Protein AF-A0A7J8EY02-F1 (afdb_monomer)

InterPro domains:
  IPR005135 Endonuclease/exonuclease/phosphatase [PF03372] (4-161)
  IPR016202 Deoxyribonuclease I [PR00130] (34-63)
  IPR016202 Deoxyribonuclease I [PR00130] (64-93)
  IPR016202 Deoxyribonuclease I [PR00130] (94-123)
  IPR016202 Deoxyribonuclease I [PR00130] (123-145)
  IPR016202 Deoxyribonuclease I [PR00130] (146-166)
  IPR016202 Deoxyribonuclease I [SM00476] (1-169)
  IPR018057 Deoxyribonuclease I, active site [PS00919] (39-59)
  IPR033125 Deoxyribonuclease I, conservied site [PS00918] (76-83)
  IPR036691 Endonuclease/exonuclease/phosphatase superfamily [G3DSA:3.60.10.10] (1-169)
  IPR036691 Endonuclease/exonuclease/phosphatase superfamily [SSF56219] (4-169)

Structure (mmCIF, N/CA/C/O backbone):
data_AF-A0A7J8EY02-F1
#
_entry.id   AF-A0A7J8EY02-F1
#
loop_
_atom_site.group_PDB
_atom_site.id
_atom_site.type_symbol
_atom_site.label_atom_id
_atom_site.label_alt_id
_atom_site.label_comp_id
_atom_site.label_asym_id
_atom_site.label_entity_id
_atom_site.label_seq_id
_atom_site.pdbx_PDB_ins_code
_atom_site.Cartn_x
_atom_site.Cartn_y
_atom_site.Cartn_z
_atom_site.occupancy
_atom_site.B_iso_or_equiv
_atom_site.auth_seq_id
_atom_site.auth_comp_id
_atom_site.auth_asym_id
_atom_site.auth_atom_id
_atom_site.pdbx_PDB_model_num
ATOM 1 N N . MET A 1 1 ? -2.790 -16.322 -15.661 1.00 75.75 1 MET A N 1
ATOM 2 C CA . MET A 1 1 ? -2.441 -15.874 -14.302 1.00 75.75 1 MET A CA 1
ATOM 3 C C . MET A 1 1 ? -1.085 -16.470 -14.006 1.00 75.75 1 MET A C 1
ATOM 5 O O . MET A 1 1 ? -0.927 -17.666 -14.221 1.00 75.75 1 MET A O 1
ATOM 9 N N . ASP A 1 2 ? -0.125 -15.627 -13.655 1.00 94.38 2 ASP A N 1
ATOM 10 C CA . ASP A 1 2 ? 1.231 -16.021 -13.258 1.00 94.38 2 ASP A CA 1
ATOM 11 C C . ASP A 1 2 ? 1.478 -15.460 -11.853 1.00 94.38 2 ASP A C 1
ATOM 13 O O . ASP A 1 2 ? 0.875 -14.446 -11.492 1.00 94.38 2 ASP A O 1
ATOM 17 N N . SER A 1 3 ? 2.289 -16.125 -11.040 1.00 97.12 3 SER A N 1
ATOM 18 C CA . SER A 1 3 ? 2.518 -15.733 -9.646 1.00 97.12 3 SER A CA 1
ATOM 19 C C . SER A 1 3 ? 3.836 -16.271 -9.116 1.00 97.12 3 SER A C 1
ATOM 21 O O . SER A 1 3 ? 4.275 -17.346 -9.527 1.00 97.12 3 SER A O 1
ATOM 23 N N . TYR A 1 4 ? 4.433 -15.567 -8.159 1.00 97.44 4 TYR A N 1
ATOM 24 C CA . TYR A 1 4 ? 5.617 -16.033 -7.444 1.00 97.44 4 TYR A CA 1
ATOM 25 C C . TYR A 1 4 ? 5.681 -15.438 -6.039 1.00 97.44 4 TYR A C 1
ATOM 27 O O . TYR A 1 4 ? 5.112 -14.383 -5.772 1.00 97.44 4 TYR A O 1
ATOM 35 N N . GLN A 1 5 ? 6.379 -16.141 -5.155 1.00 96.38 5 GLN A N 1
ATOM 36 C CA . GLN A 1 5 ? 6.733 -15.645 -3.834 1.00 96.38 5 GLN A CA 1
ATOM 37 C C . GLN A 1 5 ? 8.031 -14.845 -3.963 1.00 96.38 5 GLN A C 1
ATOM 39 O O . GLN A 1 5 ? 8.983 -15.338 -4.577 1.00 96.38 5 GLN A O 1
ATOM 44 N N . TYR A 1 6 ? 8.043 -13.615 -3.456 1.00 95.12 6 TYR A N 1
ATOM 45 C CA . TYR A 1 6 ? 9.274 -12.842 -3.331 1.00 95.12 6 TYR A CA 1
ATOM 46 C C . TYR A 1 6 ? 10.162 -13.444 -2.234 1.00 95.12 6 TYR A C 1
ATOM 48 O O . TYR A 1 6 ? 9.647 -14.028 -1.288 1.00 95.12 6 TYR A O 1
ATOM 56 N N . ASP A 1 7 ? 11.475 -13.331 -2.396 1.00 90.75 7 ASP A N 1
ATOM 57 C CA . ASP A 1 7 ? 12.488 -13.851 -1.476 1.00 90.75 7 ASP A CA 1
ATOM 58 C C . ASP A 1 7 ? 13.659 -12.853 -1.484 1.00 90.75 7 ASP A C 1
ATOM 60 O O . ASP A 1 7 ? 14.369 -12.728 -2.490 1.00 90.75 7 ASP A O 1
ATOM 64 N N . ASP A 1 8 ? 13.807 -12.074 -0.408 1.00 86.75 8 ASP A N 1
ATOM 65 C CA . ASP A 1 8 ? 14.920 -11.141 -0.178 1.00 86.75 8 ASP A CA 1
ATOM 66 C C . ASP A 1 8 ? 16.123 -11.771 0.528 1.00 86.75 8 ASP A C 1
ATOM 68 O O . ASP A 1 8 ? 17.138 -11.098 0.749 1.00 86.75 8 ASP A O 1
ATOM 72 N N . GLY A 1 9 ? 16.086 -13.079 0.772 1.00 84.12 9 GLY A N 1
ATOM 73 C CA . GLY A 1 9 ? 17.251 -13.865 1.123 1.00 84.12 9 GLY A CA 1
ATOM 74 C C . GLY A 1 9 ? 17.071 -14.717 2.370 1.00 84.12 9 GLY A C 1
ATOM 75 O O . GLY A 1 9 ? 16.000 -15.163 2.736 1.00 84.12 9 GLY A O 1
ATOM 76 N N . CYS A 1 10 ? 18.202 -15.014 3.004 1.00 76.31 10 CYS A N 1
ATOM 77 C CA . CYS A 1 10 ? 18.287 -16.003 4.073 1.00 76.31 10 CYS A CA 1
ATOM 78 C C . CYS A 1 10 ? 17.802 -15.443 5.422 1.00 76.31 10 CYS A C 1
ATOM 80 O O . CYS A 1 10 ? 18.489 -14.619 6.041 1.00 76.31 10 CYS A O 1
ATOM 82 N N . GLU A 1 11 ? 16.712 -16.003 5.938 1.00 75.00 11 GLU A N 1
ATOM 83 C CA . GLU A 1 11 ? 16.106 -15.681 7.234 1.00 75.00 11 GLU A CA 1
ATOM 84 C C . GLU A 1 11 ? 17.051 -16.029 8.407 1.00 75.00 11 GLU A C 1
ATOM 86 O O . GLU A 1 11 ? 17.302 -15.174 9.262 1.00 75.00 11 GLU A O 1
ATOM 91 N N . PRO A 1 12 ? 17.712 -17.214 8.445 1.00 71.50 12 PRO A N 1
ATOM 92 C CA . PRO A 1 12 ? 18.696 -17.538 9.489 1.00 71.50 12 PRO A CA 1
ATOM 93 C C . PRO A 1 12 ? 19.933 -16.631 9.504 1.00 71.50 12 PRO A C 1
ATOM 95 O O . PRO A 1 12 ? 20.666 -16.599 10.494 1.00 71.50 12 PRO A O 1
ATOM 98 N N . CYS A 1 13 ? 20.204 -15.941 8.395 1.00 77.19 13 CYS A N 1
ATOM 99 C CA . CYS A 1 13 ? 21.370 -15.084 8.227 1.00 77.19 13 CYS A CA 1
ATOM 100 C C . CYS A 1 13 ? 21.111 -13.643 8.704 1.00 77.19 13 CYS A C 1
ATOM 102 O O . CYS A 1 13 ? 22.063 -12.868 8.796 1.00 77.19 13 CYS A O 1
ATOM 104 N N . GLY A 1 14 ? 19.853 -13.290 9.008 1.00 69.19 14 GLY A N 1
ATOM 105 C CA . GLY A 1 14 ? 19.453 -11.949 9.450 1.00 69.19 14 GLY A CA 1
ATOM 106 C C . GLY A 1 14 ? 19.553 -10.880 8.362 1.00 69.19 14 GLY A C 1
ATOM 107 O O . GLY A 1 14 ? 19.744 -9.710 8.678 1.00 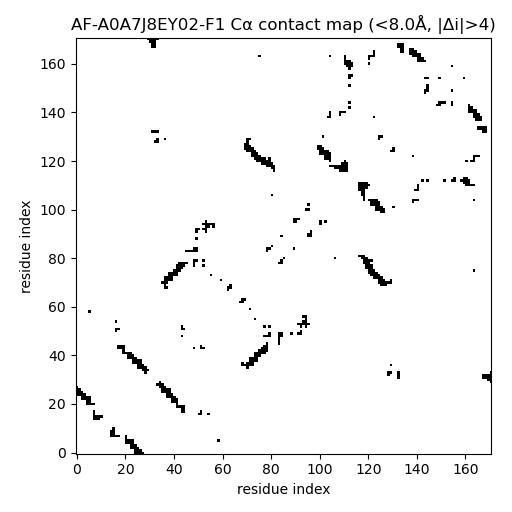69.19 14 GLY A O 1
ATOM 108 N N . ASN A 1 15 ? 19.496 -11.288 7.092 1.00 72.06 15 ASN A N 1
ATOM 109 C CA . ASN A 1 15 ? 19.593 -10.392 5.938 1.00 72.06 15 ASN A CA 1
ATOM 110 C C . ASN A 1 15 ? 18.247 -10.231 5.207 1.00 72.06 15 ASN A C 1
ATOM 112 O O . ASN A 1 15 ? 18.205 -9.608 4.152 1.00 72.06 15 ASN A O 1
ATOM 116 N N . A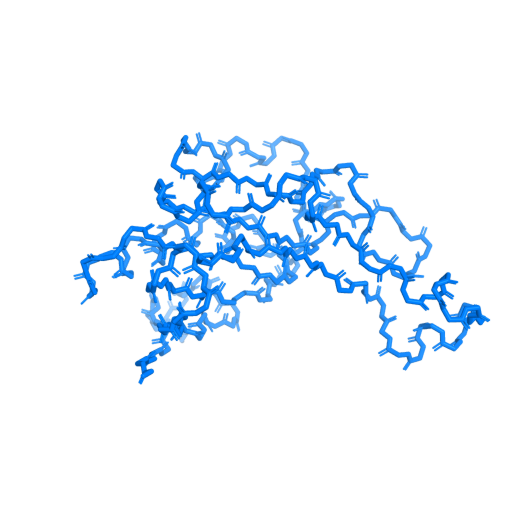SP A 1 16 ? 17.204 -10.833 5.773 1.00 82.00 16 ASP A N 1
ATOM 117 C CA . ASP A 1 16 ? 15.813 -10.790 5.348 1.00 82.00 16 ASP A CA 1
ATOM 118 C C . ASP A 1 16 ? 15.113 -9.597 6.022 1.00 82.00 16 ASP A C 1
ATOM 120 O O . ASP A 1 16 ? 15.346 -9.311 7.204 1.00 82.00 16 ASP A O 1
ATOM 124 N N . THR A 1 17 ? 14.329 -8.857 5.244 1.00 90.44 17 THR A N 1
ATOM 125 C CA . THR A 1 17 ? 13.612 -7.658 5.686 1.00 90.44 17 THR A CA 1
ATOM 126 C C . THR A 1 17 ? 12.162 -7.958 6.018 1.00 90.44 17 THR A C 1
ATOM 128 O O . THR A 1 17 ? 11.606 -7.298 6.896 1.00 90.44 17 THR A O 1
ATOM 131 N N . PHE A 1 18 ? 11.526 -8.892 5.310 1.00 95.00 18 PHE A N 1
ATOM 132 C CA . PHE A 1 18 ? 10.092 -9.108 5.430 1.00 95.00 18 PHE A CA 1
ATOM 133 C C . PHE A 1 18 ? 9.785 -10.208 6.439 1.00 95.00 18 PHE A C 1
ATOM 135 O O . PHE A 1 18 ? 10.107 -11.368 6.241 1.00 95.00 18 PHE 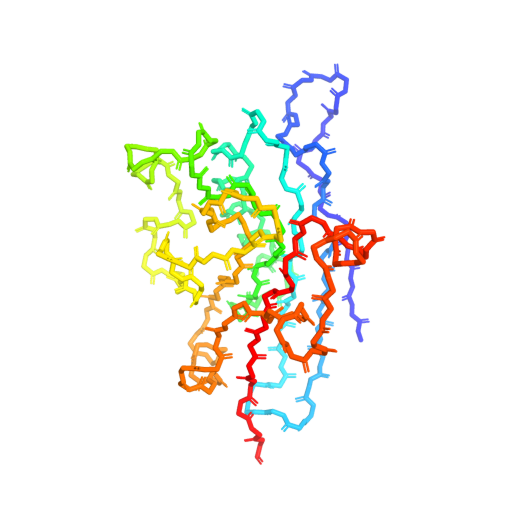A O 1
ATOM 142 N N . SER A 1 19 ? 8.998 -9.893 7.469 1.00 92.88 19 SER A N 1
ATOM 143 C CA . SER A 1 19 ? 8.417 -10.930 8.334 1.00 92.88 19 SER A CA 1
ATOM 144 C C . SER A 1 19 ? 7.543 -11.934 7.569 1.00 92.88 19 SER A C 1
ATOM 146 O O . SER A 1 19 ? 7.285 -13.034 8.072 1.00 92.88 19 SER A O 1
ATOM 148 N N . ARG A 1 20 ? 6.946 -11.485 6.463 1.00 94.56 20 ARG A N 1
ATOM 149 C CA . ARG A 1 20 ? 6.030 -12.226 5.596 1.00 94.56 20 ARG A CA 1
ATOM 150 C C . ARG A 1 20 ? 6.287 -11.762 4.178 1.00 94.56 20 ARG A C 1
ATOM 152 O O . ARG A 1 20 ? 5.869 -10.665 3.801 1.00 94.56 20 ARG A O 1
ATOM 159 N N . GLU A 1 21 ? 6.964 -12.586 3.403 1.00 94.19 21 GLU A N 1
ATOM 160 C CA . GLU A 1 21 ? 7.397 -12.200 2.076 1.00 94.19 21 GLU A CA 1
ATOM 161 C C . GLU A 1 21 ? 6.170 -11.984 1.156 1.00 94.19 21 GLU A C 1
ATOM 163 O O . GLU A 1 21 ? 5.161 -12.702 1.256 1.00 94.19 21 GLU A O 1
ATOM 168 N N . PRO A 1 22 ? 6.188 -10.979 0.263 1.00 97.12 22 PRO A N 1
ATOM 169 C CA . PRO A 1 22 ? 5.052 -10.713 -0.617 1.00 97.12 22 PRO A CA 1
ATOM 170 C C . PRO A 1 22 ? 4.752 -11.839 -1.623 1.00 97.12 22 PRO A C 1
ATOM 172 O O . PRO A 1 22 ? 5.618 -12.276 -2.385 1.00 97.12 22 PRO A O 1
ATOM 175 N N . ALA A 1 23 ? 3.481 -12.245 -1.698 1.00 95.94 23 ALA A N 1
ATOM 176 C CA . ALA A 1 23 ? 2.973 -13.206 -2.682 1.00 95.94 23 ALA A CA 1
ATOM 177 C C . ALA A 1 23 ? 2.447 -12.487 -3.935 1.00 95.94 23 ALA A C 1
ATOM 179 O O . ALA A 1 23 ? 1.309 -12.019 -3.978 1.00 95.94 23 ALA A O 1
ATOM 180 N N . ILE A 1 24 ? 3.267 -12.388 -4.974 1.00 98.50 24 ILE A N 1
ATOM 181 C CA . ILE A 1 24 ? 3.012 -11.516 -6.121 1.00 98.50 24 ILE A CA 1
ATOM 182 C C . ILE A 1 24 ? 2.186 -12.248 -7.178 1.00 98.50 24 ILE A C 1
ATOM 184 O O . ILE A 1 24 ? 2.532 -13.352 -7.606 1.00 98.50 24 ILE A O 1
ATOM 188 N N . VAL A 1 25 ? 1.118 -11.608 -7.664 1.00 98.50 25 VAL A N 1
ATOM 189 C CA . VAL A 1 25 ? 0.217 -12.190 -8.672 1.00 98.50 25 VAL A CA 1
ATOM 190 C C . VAL A 1 25 ? 0.029 -11.243 -9.853 1.00 98.50 25 VAL A C 1
ATOM 192 O O . VAL A 1 25 ? -0.365 -10.092 -9.680 1.00 98.50 25 VAL A O 1
ATOM 195 N N . LYS A 1 26 ? 0.251 -11.749 -11.072 1.00 98.50 26 LYS A N 1
ATOM 196 C CA . LYS A 1 26 ? -0.053 -11.079 -12.342 1.00 98.50 26 LYS A CA 1
ATOM 197 C C . LYS A 1 26 ? -1.462 -11.436 -12.818 1.00 98.50 26 LYS A C 1
ATOM 199 O O . LYS A 1 26 ? -1.772 -12.601 -13.108 1.00 98.50 26 LYS A O 1
ATOM 204 N N . PHE A 1 27 ? -2.293 -10.412 -12.982 1.00 98.19 27 PHE A N 1
ATOM 205 C CA . PHE A 1 27 ? -3.672 -10.525 -13.444 1.00 98.19 27 PHE A CA 1
ATOM 206 C C . PHE A 1 27 ? -3.820 -10.119 -14.908 1.00 98.19 27 PHE A C 1
ATOM 208 O O . PHE A 1 27 ? -3.150 -9.210 -15.392 1.00 98.19 27 PHE A O 1
ATOM 215 N N . PHE A 1 28 ? -4.759 -10.776 -15.592 1.00 97.69 28 PHE A N 1
ATOM 216 C CA . PHE A 1 28 ? -5.336 -10.297 -16.843 1.00 97.69 28 PHE A CA 1
ATOM 217 C C . PHE A 1 28 ? -6.793 -9.913 -16.582 1.00 97.69 28 PHE A C 1
ATOM 219 O O . PHE A 1 28 ? -7.586 -10.751 -16.150 1.00 97.69 28 PHE A O 1
ATOM 226 N N . SER A 1 29 ? -7.139 -8.654 -16.833 1.00 97.06 29 SER A N 1
ATOM 227 C CA . SER A 1 29 ? -8.453 -8.081 -16.552 1.00 97.06 29 SER A CA 1
ATOM 228 C C . SER A 1 29 ? -9.122 -7.594 -17.845 1.00 97.06 29 SER A C 1
ATOM 230 O O . SER A 1 29 ? -8.952 -6.444 -18.263 1.00 97.06 29 SER A O 1
ATOM 232 N N . PRO A 1 30 ? -9.904 -8.453 -18.528 1.00 96.69 30 PRO A N 1
ATOM 233 C CA . PRO A 1 30 ? -10.471 -8.123 -19.836 1.00 96.69 30 PRO A CA 1
ATOM 234 C C . PRO A 1 30 ? -11.506 -6.991 -19.780 1.00 96.69 30 PRO A C 1
ATOM 236 O O . PRO A 1 30 ? -11.725 -6.322 -20.791 1.00 96.69 30 PRO A O 1
ATOM 239 N N . PHE A 1 31 ? -12.107 -6.742 -18.614 1.00 97.38 31 PHE A N 1
ATOM 240 C CA . PHE A 1 31 ? -13.212 -5.795 -18.433 1.00 97.38 31 PHE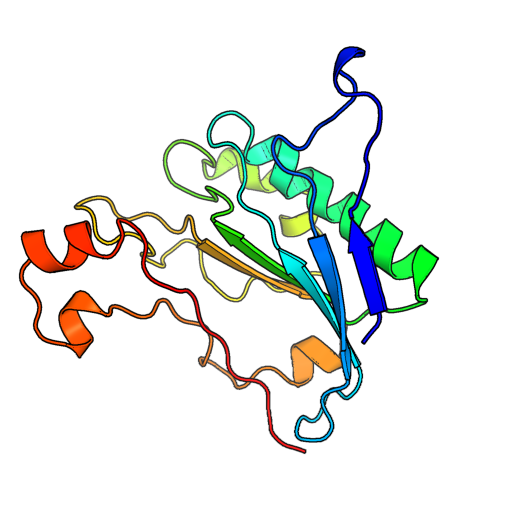 A CA 1
ATOM 241 C C . PHE A 1 31 ? -12.793 -4.409 -17.931 1.00 97.38 31 PHE A C 1
ATOM 243 O O . PHE A 1 31 ? -13.657 -3.551 -17.765 1.00 97.38 31 PHE A O 1
ATOM 250 N N . THR A 1 32 ? -11.503 -4.164 -17.702 1.00 98.12 32 THR A N 1
ATOM 251 C CA . THR A 1 32 ? -10.981 -2.860 -17.258 1.00 98.12 32 THR A CA 1
ATOM 252 C C . THR A 1 32 ? -10.153 -2.186 -18.349 1.00 98.12 32 THR A C 1
ATOM 254 O O . THR A 1 32 ? -9.737 -2.841 -19.308 1.00 98.12 32 THR A O 1
ATOM 257 N N . GLN A 1 33 ? -9.928 -0.874 -18.234 1.00 97.19 33 GLN A N 1
ATOM 258 C CA . GLN A 1 33 ? -9.068 -0.133 -19.173 1.00 97.19 33 GLN A CA 1
ATOM 259 C C . GLN A 1 33 ? -7.623 -0.658 -19.155 1.00 97.19 33 GLN A C 1
ATOM 261 O O . GLN A 1 33 ? -7.039 -0.885 -20.211 1.00 97.19 33 GLN A O 1
ATOM 266 N N . ILE A 1 34 ? -7.087 -0.930 -17.962 1.00 97.69 34 ILE A N 1
ATOM 267 C CA . ILE A 1 34 ? -5.859 -1.707 -17.760 1.00 97.69 34 ILE A CA 1
ATOM 268 C C . ILE A 1 34 ? -6.144 -3.188 -18.049 1.00 97.69 34 ILE A C 1
ATOM 270 O O . ILE A 1 34 ? -7.100 -3.742 -17.506 1.00 97.69 34 ILE A O 1
ATOM 274 N N . LYS A 1 35 ? -5.350 -3.834 -18.912 1.00 97.44 35 LYS A N 1
ATOM 275 C CA . LYS A 1 35 ? -5.541 -5.255 -19.263 1.00 97.44 35 LYS A CA 1
ATOM 276 C C . LYS A 1 35 ? -4.661 -6.200 -18.469 1.00 97.44 35 LYS A C 1
ATOM 278 O O . LYS A 1 35 ? -5.104 -7.302 -18.176 1.00 97.44 35 LYS A O 1
ATOM 283 N N . GLU A 1 36 ? -3.462 -5.776 -18.102 1.00 97.88 36 GLU A N 1
ATOM 284 C CA . GLU A 1 36 ? -2.542 -6.554 -17.281 1.00 97.88 36 GLU A CA 1
ATOM 285 C C . GLU A 1 36 ? -1.958 -5.665 -16.195 1.00 97.88 36 GLU A C 1
ATOM 287 O O . GLU A 1 36 ? -1.587 -4.531 -16.474 1.00 97.88 36 GLU A O 1
ATOM 292 N N . PHE A 1 37 ? -1.900 -6.174 -14.972 1.00 98.56 37 PHE A N 1
ATOM 293 C CA . PHE A 1 37 ? -1.231 -5.529 -13.845 1.00 98.56 37 PHE A CA 1
ATOM 294 C C . PHE A 1 37 ? -0.879 -6.587 -12.799 1.00 98.56 37 PHE A C 1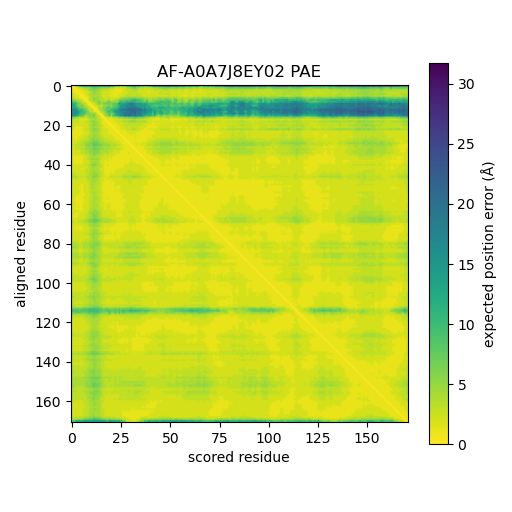
ATOM 296 O O . PHE A 1 37 ? -1.456 -7.683 -12.798 1.00 98.56 37 PHE A O 1
ATOM 303 N N . ALA A 1 38 ? 0.058 -6.270 -11.912 1.00 98.69 38 ALA A N 1
ATOM 304 C CA . ALA A 1 38 ? 0.390 -7.118 -10.774 1.00 98.69 38 ALA A CA 1
ATOM 305 C C . ALA A 1 38 ? -0.189 -6.555 -9.475 1.00 98.69 38 ALA A C 1
ATOM 307 O O . ALA A 1 38 ? -0.337 -5.341 -9.330 1.00 98.69 38 ALA A O 1
ATOM 308 N N . ILE A 1 39 ? -0.486 -7.442 -8.528 1.00 98.81 39 ILE A N 1
ATOM 309 C CA . ILE A 1 39 ? -0.761 -7.079 -7.137 1.00 98.81 39 ILE A CA 1
ATOM 310 C C . ILE A 1 39 ? 0.335 -7.672 -6.253 1.00 98.81 39 ILE A C 1
ATOM 312 O O . ILE A 1 39 ? 0.661 -8.855 -6.373 1.00 98.81 39 ILE A O 1
ATOM 316 N N . VAL A 1 40 ? 0.877 -6.835 -5.372 1.00 98.75 40 VAL A N 1
ATOM 317 C CA . VAL A 1 40 ? 1.863 -7.167 -4.343 1.00 98.75 40 VAL A CA 1
ATOM 318 C C . VAL A 1 40 ? 1.192 -6.977 -2.976 1.00 98.75 40 VAL A C 1
ATOM 320 O O . VAL A 1 40 ? 1.033 -5.836 -2.532 1.00 98.75 40 VAL A O 1
ATOM 323 N N . PRO A 1 41 ? 0.731 -8.055 -2.322 1.00 98.44 41 PRO A N 1
ATOM 324 C CA . PRO A 1 41 ? 0.193 -7.974 -0.978 1.00 98.44 41 PRO A CA 1
ATOM 325 C C . PRO A 1 41 ? 1.328 -7.858 0.045 1.00 98.44 41 PRO A C 1
ATOM 327 O O . PRO A 1 41 ? 2.334 -8.557 -0.070 1.00 98.44 41 PRO A O 1
ATOM 330 N N . LEU A 1 42 ? 1.139 -7.032 1.071 1.00 98.62 42 LEU A N 1
ATOM 331 C CA . LEU A 1 42 ? 1.983 -7.033 2.265 1.00 98.62 42 LEU A CA 1
ATOM 332 C C . LEU A 1 42 ? 1.111 -6.856 3.505 1.00 98.62 42 LEU A C 1
ATOM 334 O O . LEU A 1 42 ? 0.259 -5.973 3.554 1.00 98.62 42 LEU A O 1
ATOM 338 N N . HIS A 1 43 ? 1.364 -7.687 4.510 1.00 98.44 43 HIS A N 1
ATOM 339 C CA . HIS A 1 43 ? 0.964 -7.419 5.882 1.00 98.44 43 HIS A CA 1
ATOM 340 C C . HIS A 1 43 ? 2.257 -7.180 6.655 1.00 98.44 43 HIS A C 1
ATOM 342 O O . HIS A 1 43 ? 2.953 -8.151 6.942 1.00 98.44 43 HIS A O 1
ATOM 348 N N . ALA A 1 44 ? 2.599 -5.928 6.950 1.00 98.19 44 ALA A N 1
ATOM 349 C CA . ALA A 1 44 ? 3.909 -5.581 7.488 1.00 98.19 44 ALA A CA 1
ATOM 350 C C . ALA A 1 44 ? 4.038 -5.936 8.973 1.00 98.19 44 ALA A C 1
ATOM 352 O O . ALA A 1 44 ? 3.050 -5.854 9.708 1.00 98.19 44 ALA A O 1
ATOM 353 N N . ALA A 1 45 ? 5.225 -6.313 9.453 1.00 97.69 45 ALA A N 1
ATOM 354 C CA . ALA A 1 45 ? 5.446 -6.405 10.897 1.00 97.69 45 ALA A CA 1
ATOM 355 C C . ALA A 1 45 ? 5.352 -5.006 11.545 1.00 97.69 45 ALA A C 1
ATOM 357 O O . ALA A 1 45 ? 6.042 -4.088 11.104 1.00 97.69 45 ALA A O 1
ATOM 358 N N . PRO A 1 46 ? 4.559 -4.805 12.619 1.00 97.25 46 PRO A N 1
ATOM 359 C CA . PRO A 1 46 ? 4.383 -3.473 13.206 1.00 97.25 46 PRO A CA 1
ATOM 360 C C . PRO A 1 46 ? 5.684 -2.816 13.693 1.00 97.25 46 PRO A C 1
ATOM 362 O O . PRO A 1 46 ? 5.837 -1.599 13.596 1.00 97.25 46 PRO A O 1
ATOM 365 N N . SER A 1 47 ? 6.631 -3.608 14.212 1.00 96.56 47 SER A N 1
ATOM 366 C CA . SER A 1 47 ? 7.948 -3.131 14.662 1.00 96.56 47 SER A CA 1
ATOM 367 C C . SER A 1 47 ? 8.855 -2.679 13.522 1.00 96.56 47 SER A C 1
ATOM 369 O O . SER A 1 47 ? 9.701 -1.814 13.738 1.00 96.56 47 SER A O 1
ATOM 371 N N . ASP A 1 48 ? 8.648 -3.228 12.326 1.00 97.19 48 ASP A N 1
ATOM 372 C CA . ASP A 1 48 ? 9.538 -3.086 11.174 1.00 97.19 48 ASP A CA 1
ATOM 373 C C . ASP A 1 48 ? 8.833 -2.417 9.984 1.00 97.19 48 ASP A C 1
ATOM 375 O O . ASP A 1 48 ? 9.384 -2.340 8.889 1.00 97.19 48 ASP A O 1
ATOM 379 N N . ALA A 1 49 ? 7.642 -1.845 10.208 1.00 98.38 49 ALA A N 1
ATOM 380 C CA . ALA A 1 49 ? 6.791 -1.252 9.177 1.00 98.38 49 ALA A CA 1
ATOM 381 C C . ALA A 1 49 ? 7.543 -0.244 8.294 1.00 98.38 49 ALA A C 1
ATOM 383 O O . ALA A 1 49 ? 7.397 -0.247 7.077 1.00 98.38 49 ALA A O 1
ATOM 384 N N . VAL A 1 50 ? 8.402 0.599 8.878 1.00 98.50 50 VAL A N 1
ATOM 385 C CA . VAL A 1 50 ? 9.207 1.559 8.100 1.00 98.50 50 VAL A CA 1
ATOM 386 C C . VAL A 1 50 ? 10.143 0.847 7.119 1.00 98.50 50 VAL A C 1
ATOM 388 O O . VAL A 1 50 ? 10.245 1.279 5.972 1.00 98.50 50 VAL A O 1
ATOM 391 N N . ALA A 1 51 ? 10.812 -0.222 7.558 1.00 98.12 51 ALA A N 1
ATOM 392 C CA . ALA A 1 51 ? 11.753 -0.977 6.737 1.00 98.12 51 ALA A CA 1
ATOM 393 C C . ALA A 1 51 ? 11.019 -1.806 5.675 1.00 98.12 51 ALA A C 1
ATOM 395 O O . ALA A 1 51 ? 11.353 -1.713 4.498 1.00 98.12 51 ALA A O 1
ATOM 396 N N . GLU A 1 52 ? 9.967 -2.533 6.053 1.00 98.56 52 GLU A N 1
ATOM 397 C CA . GLU A 1 52 ? 9.210 -3.368 5.114 1.00 98.56 52 GLU A CA 1
ATOM 398 C C . GLU A 1 52 ? 8.494 -2.535 4.034 1.00 98.56 52 GLU A C 1
ATOM 400 O O . GLU A 1 52 ? 8.545 -2.876 2.849 1.00 98.56 52 GLU A O 1
ATOM 405 N N . ILE A 1 53 ? 7.885 -1.394 4.391 1.00 98.69 53 ILE A N 1
ATOM 406 C CA . ILE A 1 53 ? 7.270 -0.493 3.397 1.00 98.69 53 ILE A CA 1
ATOM 407 C C . ILE A 1 53 ? 8.340 0.116 2.479 1.00 98.69 53 ILE A C 1
ATOM 409 O O . ILE A 1 53 ? 8.085 0.308 1.288 1.00 98.69 53 ILE A O 1
ATOM 413 N N . ASP A 1 54 ? 9.528 0.448 2.996 1.00 98.75 54 ASP A N 1
ATOM 414 C CA . ASP A 1 54 ? 10.627 0.917 2.147 1.00 98.75 54 ASP A CA 1
ATOM 415 C C . ASP A 1 54 ? 11.064 -0.170 1.153 1.00 98.75 54 ASP A C 1
ATOM 417 O O . ASP A 1 54 ? 11.162 0.105 -0.046 1.00 98.75 54 ASP A O 1
ATOM 421 N N . SER A 1 55 ? 11.223 -1.409 1.623 1.00 98.44 55 SER A N 1
ATOM 422 C CA . SER A 1 55 ? 11.634 -2.563 0.814 1.00 98.44 55 SER A CA 1
ATOM 423 C C . SER A 1 55 ? 10.615 -2.974 -0.249 1.00 98.44 55 SER A C 1
ATOM 425 O O . SER A 1 55 ? 10.997 -3.555 -1.266 1.00 98.44 55 SER A O 1
ATOM 427 N N . LEU A 1 56 ? 9.334 -2.600 -0.126 1.00 98.69 56 LEU A N 1
ATOM 428 C CA . LEU A 1 56 ? 8.370 -2.745 -1.229 1.00 98.69 56 LEU A CA 1
ATOM 429 C C . LEU A 1 56 ? 8.792 -1.993 -2.502 1.00 98.69 56 LEU A C 1
ATOM 431 O O . LEU A 1 56 ? 8.363 -2.355 -3.601 1.00 98.69 56 LEU A O 1
ATOM 435 N N . TYR A 1 57 ? 9.647 -0.972 -2.389 1.00 98.62 57 TYR A N 1
ATOM 436 C CA . TYR A 1 57 ? 10.275 -0.349 -3.554 1.00 98.62 57 TYR A CA 1
ATOM 437 C C . TYR A 1 57 ? 11.142 -1.345 -4.335 1.00 98.62 57 TYR A C 1
ATOM 439 O O . TYR A 1 57 ? 11.101 -1.367 -5.566 1.00 98.62 57 TYR A O 1
ATOM 447 N N . ASP A 1 58 ? 11.906 -2.182 -3.636 1.00 98.25 58 ASP A N 1
ATOM 448 C CA . ASP A 1 58 ? 12.776 -3.183 -4.254 1.00 98.25 58 ASP A CA 1
ATOM 449 C C . ASP A 1 58 ? 11.948 -4.336 -4.839 1.00 98.25 58 ASP A C 1
ATOM 451 O O . ASP A 1 58 ? 12.222 -4.778 -5.956 1.00 98.25 58 ASP A O 1
ATOM 455 N N . VAL A 1 59 ? 10.847 -4.711 -4.177 1.00 98.31 59 VAL A N 1
ATOM 456 C CA . VAL A 1 59 ? 9.854 -5.649 -4.731 1.00 98.31 59 VAL A CA 1
ATOM 457 C C . VAL A 1 59 ? 9.258 -5.112 -6.035 1.00 98.31 59 VAL A C 1
ATOM 459 O O . VAL A 1 59 ? 9.177 -5.831 -7.029 1.00 98.31 59 VAL A O 1
ATOM 462 N N . TYR A 1 60 ? 8.897 -3.826 -6.087 1.00 98.62 60 TYR A N 1
ATOM 463 C CA . TYR A 1 60 ? 8.444 -3.183 -7.323 1.00 98.62 60 TYR A CA 1
ATOM 464 C C . TYR A 1 60 ? 9.493 -3.280 -8.446 1.00 98.62 60 TYR A C 1
ATOM 466 O O . TYR A 1 60 ? 9.145 -3.584 -9.591 1.00 98.62 60 TYR A O 1
ATOM 474 N N . LEU A 1 61 ? 10.779 -3.069 -8.143 1.00 98.44 61 LEU A N 1
ATOM 475 C CA . LEU A 1 61 ? 11.855 -3.228 -9.128 1.00 98.44 61 LEU A CA 1
ATOM 476 C C . LEU A 1 61 ? 12.026 -4.681 -9.591 1.00 98.44 61 LEU A C 1
ATOM 478 O O . LEU A 1 61 ? 12.297 -4.907 -10.775 1.00 98.44 61 LEU A O 1
ATOM 482 N N . ASP A 1 62 ? 11.859 -5.651 -8.694 1.00 98.31 62 ASP A N 1
ATOM 483 C CA . ASP A 1 62 ? 11.914 -7.073 -9.032 1.00 98.31 62 ASP A CA 1
ATOM 484 C C . ASP A 1 62 ? 10.788 -7.467 -9.995 1.00 98.31 62 ASP A C 1
ATOM 486 O O . ASP A 1 62 ? 11.059 -8.039 -11.054 1.00 98.31 62 ASP A O 1
ATOM 490 N N . VAL A 1 63 ? 9.548 -7.051 -9.714 1.00 98.31 63 VAL A N 1
ATOM 491 C CA . VAL A 1 63 ? 8.400 -7.289 -10.607 1.00 98.31 63 VAL A CA 1
ATOM 492 C C . VAL A 1 63 ? 8.647 -6.688 -11.990 1.00 98.31 63 VAL A C 1
ATOM 494 O O . VAL A 1 63 ? 8.447 -7.364 -13.006 1.00 98.31 63 VAL A O 1
ATOM 497 N N . ARG A 1 64 ? 9.149 -5.444 -12.045 1.00 98.12 64 ARG A N 1
ATOM 498 C CA . ARG A 1 64 ? 9.529 -4.797 -13.311 1.00 98.12 64 ARG A CA 1
ATOM 499 C C . ARG A 1 64 ? 10.555 -5.615 -14.074 1.00 98.12 64 ARG A C 1
ATOM 501 O O . ARG A 1 64 ? 10.394 -5.838 -15.267 1.00 98.12 64 ARG A O 1
ATOM 508 N N . LYS A 1 65 ? 11.605 -6.078 -13.400 1.00 98.00 65 LYS A N 1
ATOM 509 C CA . LYS A 1 65 ? 12.674 -6.860 -14.026 1.00 98.00 65 LYS A CA 1
ATOM 510 C C . LYS A 1 65 ? 12.182 -8.228 -14.501 1.00 98.00 65 LYS A C 1
ATOM 512 O O . LYS A 1 65 ? 12.601 -8.688 -15.561 1.00 98.00 65 LYS A O 1
ATOM 517 N N . LYS A 1 66 ? 11.330 -8.888 -13.716 1.00 97.56 66 LYS A N 1
ATOM 518 C CA . LYS A 1 66 ? 10.847 -10.245 -13.984 1.00 97.56 66 LYS A CA 1
ATOM 519 C C . LYS A 1 66 ? 9.847 -10.291 -15.136 1.00 97.56 66 LYS A C 1
ATOM 521 O O . LYS A 1 66 ? 9.913 -11.207 -15.954 1.00 97.56 66 LYS A O 1
ATOM 526 N N . TRP A 1 67 ? 8.919 -9.339 -15.187 1.00 97.88 67 TRP A N 1
ATOM 527 C CA . TRP A 1 67 ? 7.790 -9.366 -16.123 1.00 97.88 67 TRP A CA 1
ATOM 528 C C . TRP A 1 67 ? 7.761 -8.212 -17.128 1.00 97.88 67 TRP A C 1
ATOM 530 O O . TRP A 1 67 ? 6.821 -8.166 -17.919 1.00 97.88 67 TRP A O 1
ATOM 540 N N . ASP A 1 68 ? 8.746 -7.308 -17.111 1.00 97.62 68 ASP A N 1
ATOM 541 C CA . ASP A 1 68 ? 8.765 -6.083 -17.929 1.00 97.62 68 ASP A CA 1
ATOM 542 C C . ASP A 1 68 ? 7.462 -5.271 -17.774 1.00 97.62 68 ASP A C 1
ATOM 544 O O . ASP A 1 68 ? 6.832 -4.839 -18.737 1.00 97.62 68 ASP A O 1
ATOM 548 N N . MET A 1 69 ? 6.996 -5.145 -16.525 1.00 96.94 69 MET A N 1
ATOM 549 C CA . MET A 1 69 ? 5.686 -4.592 -16.170 1.00 96.94 69 MET A CA 1
ATOM 550 C C . MET A 1 69 ? 5.824 -3.415 -15.210 1.00 96.94 69 MET A C 1
ATOM 552 O O . MET A 1 69 ? 6.398 -3.569 -14.140 1.00 96.94 69 MET A O 1
ATOM 556 N N . GLU A 1 70 ? 5.231 -2.271 -15.550 1.00 97.38 70 GLU A N 1
ATOM 557 C CA . GLU A 1 70 ? 5.239 -1.066 -14.702 1.00 97.38 70 GLU A CA 1
ATOM 558 C C . GLU A 1 70 ? 3.943 -0.873 -13.899 1.00 97.38 70 GLU A C 1
ATOM 560 O O . GLU A 1 70 ? 3.950 -0.211 -12.863 1.00 97.38 70 GLU A O 1
ATOM 565 N N . ASP A 1 71 ? 2.838 -1.454 -14.370 1.00 98.69 71 ASP A N 1
ATOM 566 C CA . ASP A 1 71 ? 1.505 -1.335 -13.780 1.00 98.69 71 ASP A CA 1
ATOM 567 C C . ASP A 1 71 ? 1.336 -2.303 -12.601 1.00 98.69 71 ASP A C 1
ATOM 569 O O . ASP A 1 71 ? 1.007 -3.482 -12.766 1.00 98.69 71 ASP A O 1
ATOM 573 N N . ILE A 1 72 ? 1.608 -1.803 -11.395 1.00 98.88 72 ILE A N 1
ATOM 574 C CA . ILE A 1 72 ? 1.700 -2.608 -10.172 1.00 98.88 72 ILE A CA 1
ATOM 575 C C . ILE A 1 72 ? 0.915 -1.926 -9.049 1.00 98.88 72 ILE A C 1
ATOM 577 O O . ILE A 1 72 ? 1.101 -0.741 -8.768 1.00 98.88 72 ILE A O 1
ATOM 581 N N . MET A 1 73 ? 0.046 -2.690 -8.392 1.00 98.88 73 MET A N 1
ATOM 582 C CA . MET A 1 73 ? -0.658 -2.304 -7.173 1.00 98.88 73 MET A CA 1
ATOM 583 C C . MET A 1 73 ? 0.007 -2.975 -5.972 1.00 98.88 73 MET A C 1
ATOM 585 O O . MET A 1 73 ? 0.188 -4.186 -5.968 1.00 98.88 73 MET A O 1
ATOM 589 N N . LEU A 1 74 ? 0.342 -2.208 -4.941 1.00 98.88 74 LEU A N 1
ATOM 590 C CA . LEU A 1 74 ? 0.850 -2.710 -3.668 1.00 98.88 74 LEU A CA 1
ATOM 591 C C . LEU A 1 74 ? -0.188 -2.392 -2.592 1.00 98.88 74 LEU A C 1
ATOM 593 O O . LEU A 1 74 ? -0.616 -1.240 -2.487 1.00 98.88 74 LEU A O 1
ATOM 597 N N . MET A 1 75 ? -0.644 -3.390 -1.836 1.00 98.88 75 MET A N 1
ATOM 598 C CA . MET A 1 75 ? -1.752 -3.195 -0.893 1.00 98.88 75 MET A CA 1
ATOM 599 C C . MET A 1 75 ? -1.741 -4.162 0.290 1.00 98.88 75 MET A C 1
ATOM 601 O O . MET A 1 75 ? -1.170 -5.246 0.210 1.00 98.88 75 MET A O 1
ATOM 605 N N . GLY A 1 76 ? -2.424 -3.777 1.364 1.00 98.75 76 GLY A N 1
ATOM 606 C CA . GLY A 1 76 ? -2.615 -4.585 2.569 1.00 98.75 76 GLY A CA 1
ATOM 607 C C . GLY A 1 76 ? -2.435 -3.764 3.842 1.00 98.75 76 GLY A C 1
ATOM 608 O O . GLY A 1 76 ? -2.357 -2.534 3.776 1.00 98.75 76 GLY A O 1
ATOM 609 N N . ASP A 1 77 ? -2.364 -4.448 4.984 1.00 98.81 77 ASP A N 1
ATOM 610 C CA . ASP A 1 77 ? -2.037 -3.830 6.267 1.00 98.81 77 ASP A CA 1
ATOM 611 C C . ASP A 1 77 ? -0.540 -3.514 6.317 1.00 98.81 77 ASP A C 1
ATOM 613 O O . ASP A 1 77 ? 0.303 -4.361 6.614 1.00 98.81 77 ASP A O 1
ATOM 617 N N . PHE A 1 78 ? -0.185 -2.274 6.012 1.00 98.75 78 PHE A N 1
ATOM 618 C CA . PHE A 1 78 ? 1.207 -1.840 6.038 1.00 98.75 78 PHE A CA 1
ATOM 619 C C . PHE A 1 78 ? 1.642 -1.391 7.435 1.00 98.75 78 PHE A C 1
ATOM 621 O O . PHE A 1 78 ? 2.792 -0.994 7.600 1.00 98.75 78 PHE A O 1
ATOM 628 N N . ASN A 1 79 ? 0.747 -1.376 8.432 1.00 98.56 79 ASN A N 1
ATOM 629 C CA . ASN A 1 79 ? 0.981 -0.688 9.702 1.00 98.56 79 ASN A CA 1
ATOM 630 C C . ASN A 1 79 ? 1.445 0.775 9.488 1.00 98.56 79 ASN A C 1
ATOM 632 O O . ASN A 1 79 ? 2.204 1.354 10.263 1.00 98.56 79 ASN A O 1
ATOM 636 N N . ALA A 1 80 ? 0.965 1.407 8.412 1.00 97.88 80 ALA A N 1
ATOM 637 C CA . ALA A 1 80 ? 1.468 2.655 7.840 1.00 97.88 80 ALA A CA 1
ATOM 638 C C . ALA A 1 80 ? 0.972 3.937 8.541 1.00 97.88 80 ALA A C 1
ATOM 640 O O . ALA A 1 80 ? 0.635 4.929 7.889 1.00 97.88 80 ALA A O 1
ATOM 641 N N . GLY A 1 81 ? 0.914 3.953 9.869 1.00 96.06 81 GLY A N 1
ATOM 642 C CA . GLY A 1 81 ? 0.457 5.130 10.603 1.00 96.06 81 GLY A CA 1
ATOM 643 C C . GLY A 1 81 ? 0.732 5.081 12.097 1.00 96.06 81 GLY A C 1
ATOM 644 O O . GLY A 1 81 ? 1.352 4.150 12.616 1.00 96.06 81 GLY A O 1
ATOM 645 N N . CYS A 1 82 ? 0.235 6.102 12.794 1.00 97.06 82 CYS A N 1
ATOM 646 C CA . CYS A 1 82 ? 0.283 6.198 14.249 1.00 97.06 82 CYS A CA 1
ATOM 647 C C . CYS A 1 82 ? 1.709 5.997 14.802 1.00 97.06 82 CYS A C 1
ATOM 649 O O . CYS A 1 82 ? 2.644 6.669 14.363 1.00 97.06 82 CYS A O 1
ATOM 651 N N . SER A 1 83 ? 1.891 5.122 15.793 1.00 97.31 83 SER A N 1
ATOM 652 C CA . SER A 1 83 ? 3.190 4.896 16.437 1.00 97.31 83 SER A CA 1
ATOM 653 C C . SER A 1 83 ? 4.190 4.126 15.575 1.00 97.31 83 SER A C 1
ATOM 655 O O . SER A 1 83 ? 5.386 4.230 15.828 1.00 97.31 83 SER A O 1
ATOM 657 N N . TYR A 1 84 ? 3.725 3.360 14.586 1.00 97.75 84 TYR A N 1
ATOM 658 C CA . TYR A 1 84 ? 4.584 2.513 13.754 1.00 97.75 84 TYR A CA 1
ATOM 659 C C . TYR A 1 84 ? 5.258 3.335 12.648 1.00 97.75 84 TYR A C 1
ATOM 661 O O . TYR A 1 84 ? 6.476 3.286 12.472 1.00 97.75 84 TYR A O 1
ATOM 669 N N . VAL A 1 85 ? 4.494 4.200 11.972 1.00 98.38 85 VAL A N 1
ATOM 670 C CA . VAL A 1 85 ? 5.021 5.141 10.972 1.00 98.38 85 VAL A CA 1
ATOM 671 C C . VAL A 1 85 ? 4.597 6.564 11.326 1.00 98.38 85 VAL A C 1
ATOM 673 O O . VAL A 1 85 ? 3.500 7.019 11.005 1.00 98.38 85 VAL A O 1
ATOM 676 N N . SER A 1 86 ? 5.500 7.280 11.998 1.00 97.06 86 SER A N 1
ATOM 677 C CA . SER A 1 86 ? 5.317 8.689 12.346 1.00 97.06 86 SER A CA 1
ATOM 678 C C . SER A 1 86 ? 5.555 9.611 11.136 1.00 97.06 86 SER A C 1
ATOM 680 O O . SER A 1 86 ? 6.242 9.218 10.188 1.00 97.06 86 SER A O 1
ATOM 682 N N . PRO A 1 87 ? 5.082 10.874 11.164 1.00 97.25 87 PRO A N 1
ATOM 683 C CA . PRO A 1 87 ? 5.297 11.817 10.067 1.00 97.25 87 PRO A CA 1
ATOM 684 C C . PRO A 1 87 ? 6.763 11.997 9.643 1.00 97.25 87 PRO A C 1
ATOM 686 O O . PRO A 1 87 ? 7.037 12.203 8.463 1.00 97.25 87 PRO A O 1
ATOM 689 N N . SER A 1 88 ? 7.712 11.891 10.579 1.00 97.50 88 SER A N 1
ATOM 690 C CA . SER A 1 88 ? 9.146 12.007 10.286 1.00 97.50 88 SER A CA 1
ATOM 691 C C . SER A 1 88 ? 9.741 10.789 9.578 1.00 97.50 88 SER A C 1
ATOM 693 O O . SER A 1 88 ? 10.808 10.923 8.990 1.00 97.50 88 SER A O 1
ATOM 695 N N . HIS A 1 89 ? 9.086 9.624 9.613 1.00 98.38 89 HIS A N 1
ATOM 696 C CA . HIS A 1 89 ? 9.560 8.417 8.923 1.00 98.38 89 HIS A CA 1
ATOM 697 C C . HIS A 1 89 ? 9.236 8.435 7.424 1.00 98.38 89 HIS A C 1
ATOM 699 O O . HIS A 1 89 ? 9.927 7.802 6.635 1.00 98.38 89 HIS A O 1
ATOM 705 N N . TRP A 1 90 ? 8.219 9.183 6.984 1.00 98.38 90 TRP A N 1
ATOM 706 C CA . TRP A 1 90 ? 7.809 9.168 5.574 1.00 98.38 90 TRP A CA 1
ATOM 707 C C . TRP A 1 90 ? 8.898 9.609 4.597 1.00 98.38 90 TRP A C 1
ATOM 709 O O . TRP A 1 90 ? 8.902 9.163 3.453 1.00 98.38 90 TRP A O 1
ATOM 719 N N . SER A 1 91 ? 9.831 10.457 5.034 1.00 98.00 91 SER A N 1
ATOM 720 C CA . SER A 1 91 ? 10.953 10.907 4.208 1.00 98.00 91 SER A CA 1
ATOM 721 C C . SER A 1 91 ? 12.017 9.830 3.974 1.00 98.00 91 SER A C 1
ATOM 723 O O . SER A 1 91 ? 12.815 9.990 3.053 1.00 98.00 91 SER A O 1
ATOM 725 N N . SER A 1 92 ? 12.035 8.745 4.758 1.00 98.19 92 SER A N 1
ATOM 726 C CA . SER A 1 92 ? 12.960 7.620 4.570 1.00 98.19 92 SER A CA 1
ATOM 727 C C . SER A 1 92 ? 12.372 6.464 3.762 1.00 98.19 92 SER A C 1
ATOM 729 O O . SER A 1 92 ? 13.098 5.526 3.467 1.00 98.19 92 SER A O 1
ATOM 731 N N . ILE A 1 93 ? 11.086 6.514 3.401 1.00 98.81 93 ILE A N 1
ATOM 732 C CA . ILE A 1 93 ? 10.393 5.432 2.689 1.00 98.81 93 ILE A CA 1
ATOM 733 C C . ILE A 1 93 ? 10.375 5.746 1.187 1.00 98.81 93 ILE A C 1
ATOM 735 O O . ILE A 1 93 ? 9.672 6.655 0.727 1.00 98.81 93 ILE A O 1
ATOM 739 N N . ARG A 1 94 ? 11.126 4.986 0.385 1.00 98.81 94 ARG A N 1
ATOM 740 C CA . ARG A 1 94 ? 11.234 5.149 -1.079 1.00 98.81 94 ARG A CA 1
ATOM 741 C C . ARG A 1 94 ? 9.900 4.954 -1.790 1.00 98.81 94 ARG A C 1
ATOM 743 O O . ARG A 1 94 ? 9.591 5.713 -2.709 1.00 98.81 94 ARG A O 1
ATOM 750 N N . LEU A 1 95 ? 9.068 4.021 -1.317 1.00 98.69 95 LEU A N 1
ATOM 751 C CA . LEU A 1 95 ? 7.703 3.821 -1.822 1.00 98.69 95 LEU A CA 1
ATOM 752 C C . LEU A 1 95 ? 6.817 5.073 -1.652 1.00 98.69 95 LEU A C 1
ATOM 754 O O . LEU A 1 95 ? 5.850 5.261 -2.388 1.00 98.69 95 LEU A O 1
ATOM 758 N N . ARG A 1 96 ? 7.136 5.949 -0.689 1.00 98.62 96 ARG A N 1
ATOM 759 C CA . ARG A 1 96 ? 6.411 7.202 -0.431 1.00 98.62 96 ARG A CA 1
ATOM 760 C C . ARG A 1 96 ? 7.017 8.403 -1.149 1.00 98.62 96 ARG A C 1
ATOM 762 O O . ARG A 1 96 ? 6.282 9.259 -1.630 1.00 98.62 96 ARG A O 1
ATOM 769 N N . THR A 1 97 ? 8.342 8.497 -1.168 1.00 98.62 97 THR A N 1
ATOM 770 C CA . THR A 1 97 ? 9.067 9.669 -1.686 1.00 98.62 97 THR A CA 1
ATOM 771 C C . THR A 1 97 ? 9.254 9.648 -3.199 1.00 98.62 97 THR A C 1
ATOM 773 O O . THR A 1 97 ? 9.397 10.708 -3.811 1.00 98.62 97 THR A O 1
ATOM 776 N N . SER A 1 98 ? 9.242 8.468 -3.820 1.00 98.44 98 SER A N 1
ATOM 777 C CA . SER A 1 98 ? 9.351 8.347 -5.271 1.00 98.44 98 SER A CA 1
ATOM 778 C C . SER A 1 98 ? 8.070 8.830 -5.969 1.00 98.44 98 SER A C 1
ATOM 780 O O . SER A 1 98 ? 6.975 8.386 -5.618 1.00 98.44 98 SER A O 1
ATOM 782 N N . PRO A 1 99 ? 8.178 9.664 -7.022 1.00 98.00 99 PRO A N 1
ATOM 783 C CA . PRO A 1 99 ? 7.021 10.152 -7.775 1.00 98.00 99 PRO A CA 1
ATOM 784 C C . PRO A 1 99 ? 6.356 9.068 -8.637 1.00 98.00 99 PRO A C 1
ATOM 786 O O . PRO A 1 99 ? 5.330 9.328 -9.258 1.00 98.00 99 PRO A O 1
ATOM 789 N N . ALA A 1 100 ? 6.941 7.867 -8.708 1.00 97.94 100 ALA A N 1
ATOM 790 C CA . ALA A 1 100 ? 6.366 6.740 -9.436 1.00 97.94 100 ALA A CA 1
ATOM 791 C C . ALA A 1 100 ? 5.077 6.210 -8.786 1.00 97.94 100 ALA A C 1
ATOM 793 O O . ALA A 1 100 ? 4.271 5.580 -9.471 1.00 97.94 100 ALA A O 1
ATOM 794 N N . PHE A 1 101 ? 4.885 6.459 -7.487 1.00 98.81 101 PHE A N 1
ATOM 795 C CA . PHE A 1 101 ? 3.807 5.866 -6.705 1.00 98.81 101 PHE A CA 1
ATOM 796 C C . PHE A 1 101 ? 2.738 6.889 -6.349 1.00 98.81 101 PHE A C 1
ATOM 798 O O . PHE A 1 101 ? 3.018 7.979 -5.851 1.00 98.81 101 PHE A O 1
ATOM 805 N N . GLN A 1 102 ? 1.488 6.486 -6.531 1.00 98.69 102 GLN A N 1
ATOM 806 C CA . GLN A 1 102 ? 0.331 7.202 -6.029 1.00 98.69 102 GLN A CA 1
ATOM 807 C C . GLN A 1 102 ? -0.257 6.428 -4.850 1.00 98.69 102 GLN A C 1
ATOM 809 O O . GLN A 1 102 ? -0.701 5.291 -4.998 1.00 98.69 102 GLN A O 1
ATOM 814 N N . TRP A 1 103 ? -0.276 7.058 -3.679 1.00 98.75 103 TRP A N 1
ATOM 815 C CA . TRP A 1 103 ? -0.927 6.526 -2.485 1.00 98.75 103 TRP A CA 1
ATOM 816 C C . TRP A 1 103 ? -2.409 6.891 -2.526 1.00 98.75 103 TRP A C 1
ATOM 818 O O . TRP A 1 103 ? -2.756 8.072 -2.505 1.00 98.75 103 TRP A O 1
ATOM 828 N N . LEU A 1 104 ? -3.273 5.882 -2.642 1.00 98.81 104 LEU A N 1
ATOM 829 C CA . LEU A 1 104 ? -4.710 6.078 -2.841 1.00 98.81 104 LEU A CA 1
ATOM 830 C C . LEU A 1 104 ? -5.467 6.240 -1.519 1.00 98.81 104 LEU A C 1
ATOM 832 O O . LEU A 1 104 ? -6.415 7.017 -1.460 1.00 98.81 104 LEU A O 1
ATOM 836 N N . ILE A 1 105 ? -5.024 5.552 -0.461 1.00 98.75 105 ILE A N 1
ATOM 837 C CA . ILE A 1 105 ? -5.552 5.723 0.899 1.00 98.75 105 ILE A CA 1
ATOM 838 C C . ILE A 1 105 ? -4.715 6.791 1.627 1.00 98.75 105 ILE A C 1
ATOM 840 O O . ILE A 1 105 ? -3.513 6.574 1.849 1.00 98.75 105 ILE A O 1
ATOM 844 N N . PRO A 1 106 ? -5.299 7.957 1.973 1.00 98.31 106 PRO A N 1
ATOM 845 C CA . PRO A 1 106 ? -4.564 9.062 2.582 1.00 98.31 106 PRO A CA 1
ATOM 846 C C . PRO A 1 106 ? -4.221 8.781 4.049 1.00 98.31 106 PRO A C 1
ATOM 848 O O . PRO A 1 106 ? -4.898 8.010 4.718 1.00 98.31 106 PRO A O 1
ATOM 851 N N . ASP A 1 107 ? -3.223 9.487 4.591 1.00 98.31 107 ASP A N 1
ATOM 852 C CA . ASP A 1 107 ? -2.831 9.366 6.010 1.00 98.31 107 ASP A CA 1
ATOM 853 C C . ASP A 1 107 ? -3.934 9.794 6.991 1.00 98.31 107 ASP A C 1
ATOM 855 O O . ASP A 1 107 ? -3.859 9.496 8.177 1.00 98.31 107 ASP A O 1
ATOM 859 N N . THR A 1 108 ? -4.939 10.527 6.508 1.00 97.94 108 THR A N 1
ATOM 860 C CA . THR A 1 108 ? -6.089 10.975 7.298 1.00 97.94 108 THR A CA 1
ATOM 861 C C . THR A 1 108 ? -7.195 9.929 7.404 1.00 97.94 108 THR A C 1
ATOM 863 O O . THR A 1 108 ? -8.131 10.141 8.174 1.00 97.94 108 THR A O 1
ATOM 866 N N . ALA A 1 109 ? -7.139 8.857 6.605 1.00 98.31 109 ALA A N 1
ATOM 867 C CA . ALA A 1 109 ? -8.129 7.789 6.647 1.00 98.31 109 ALA A CA 1
ATOM 868 C C . ALA A 1 109 ? -8.075 7.043 7.984 1.00 98.31 109 ALA A C 1
ATOM 870 O O . ALA A 1 109 ? -7.022 6.964 8.616 1.00 98.31 109 ALA A O 1
ATOM 871 N N . ASP A 1 110 ? -9.212 6.485 8.380 1.00 98.44 110 ASP A N 1
ATOM 872 C CA . ASP A 1 110 ? -9.272 5.527 9.471 1.00 98.44 110 ASP A CA 1
ATOM 873 C C . ASP A 1 110 ? -9.576 4.143 8.908 1.00 98.44 110 ASP A C 1
ATOM 875 O O . ASP A 1 110 ? -10.545 3.962 8.171 1.00 98.44 110 ASP A O 1
ATOM 879 N N . THR A 1 111 ? -8.694 3.197 9.201 1.00 98.69 111 THR A N 1
ATOM 880 C CA . THR A 1 111 ? -8.768 1.818 8.701 1.00 98.69 111 THR A CA 1
ATOM 881 C C . THR A 1 111 ? -8.956 0.817 9.833 1.00 98.69 111 THR A C 1
ATOM 883 O O . THR A 1 111 ? -8.902 -0.382 9.591 1.00 98.69 111 THR A O 1
ATOM 886 N N . THR A 1 1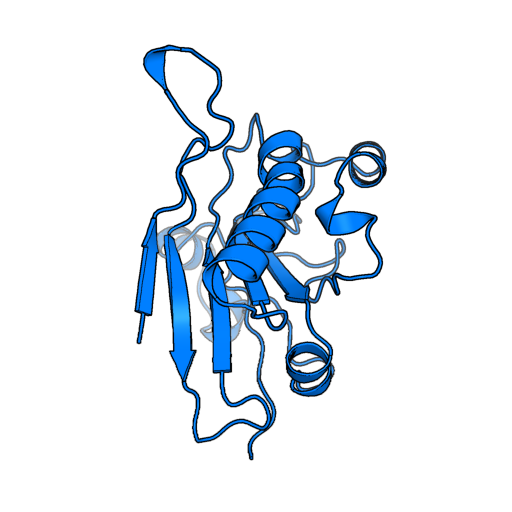12 ? -9.207 1.274 11.064 1.00 98.19 112 THR A N 1
ATOM 887 C CA . THR A 1 112 ? -9.382 0.396 12.223 1.00 98.19 112 THR A CA 1
ATOM 888 C C . THR A 1 112 ? -10.829 0.393 12.711 1.00 98.19 112 THR A C 1
ATOM 890 O O . THR A 1 112 ? -11.527 1.398 12.702 1.00 98.19 112 THR A O 1
ATOM 893 N N . VAL A 1 113 ? -11.287 -0.772 13.161 1.00 97.12 113 VAL A N 1
ATOM 894 C CA . VAL A 1 113 ? -12.600 -0.967 13.811 1.00 97.12 113 VAL A CA 1
ATOM 895 C C . VAL A 1 113 ? -12.518 -0.628 15.307 1.00 97.12 113 VAL A C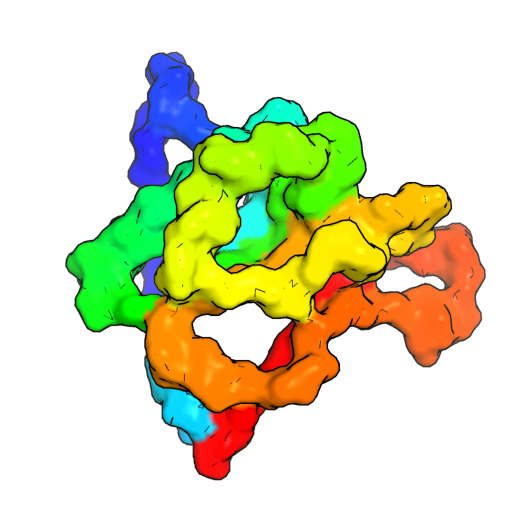 1
ATOM 897 O O . VAL A 1 113 ? -13.518 -0.428 15.996 1.00 97.12 113 VAL A O 1
ATOM 900 N N . THR A 1 114 ? -11.302 -0.615 15.851 1.00 92.75 114 THR A N 1
ATOM 901 C CA . THR A 1 114 ? -11.046 -0.277 17.255 1.00 92.75 114 THR A CA 1
ATOM 902 C C . THR A 1 114 ? -11.189 1.228 17.505 1.00 92.75 114 THR A C 1
ATOM 904 O O . THR A 1 114 ? -11.421 2.009 16.598 1.00 92.75 114 THR A O 1
ATOM 907 N N . SER A 1 115 ? -11.021 1.675 18.751 1.00 91.25 115 SER A N 1
ATOM 908 C CA . SER A 1 115 ? -11.104 3.103 19.094 1.00 91.25 115 SER A CA 1
ATOM 909 C C . SER A 1 115 ? -9.885 3.936 18.663 1.00 91.25 115 SER A C 1
ATOM 911 O O . SER A 1 115 ? -9.736 5.073 19.115 1.00 91.25 115 SER A O 1
ATOM 913 N N . THR A 1 116 ? -8.944 3.353 17.918 1.00 93.44 116 THR A N 1
ATOM 914 C CA . THR A 1 116 ? -7.820 4.097 17.338 1.00 93.44 116 THR A CA 1
ATOM 915 C C . THR A 1 116 ? -8.291 4.869 16.103 1.00 93.44 116 THR A C 1
ATOM 917 O O . THR A 1 116 ? -9.405 4.679 15.648 1.00 93.44 116 THR A O 1
ATOM 920 N N . HIS A 1 117 ? -7.461 5.784 15.596 1.00 96.69 117 HIS A N 1
ATOM 921 C CA . HIS A 1 117 ? -7.692 6.459 14.314 1.00 96.69 117 HIS A CA 1
ATOM 922 C C . HIS A 1 117 ? -6.399 6.350 13.518 1.00 96.69 117 HIS A C 1
ATOM 924 O O . HIS A 1 117 ? -5.494 7.176 13.693 1.00 96.69 117 HIS A O 1
ATOM 930 N N . CYS A 1 118 ? -6.262 5.288 12.727 1.00 98.25 118 CYS A N 1
ATOM 931 C CA . CYS A 1 118 ? -4.992 4.949 12.083 1.00 98.25 118 CYS A CA 1
ATOM 932 C C . CYS A 1 118 ? -5.194 4.474 10.639 1.00 98.25 118 CYS A C 1
ATOM 934 O O . CYS A 1 118 ? -5.995 3.582 10.370 1.00 98.25 118 CYS A O 1
ATOM 936 N N . ALA A 1 119 ? -4.401 5.029 9.717 1.00 98.31 119 ALA A N 1
ATOM 937 C CA . ALA A 1 119 ? -4.312 4.608 8.316 1.00 98.31 119 ALA A CA 1
ATOM 938 C C . ALA A 1 119 ? -3.274 3.481 8.141 1.00 98.31 119 ALA A C 1
ATOM 940 O O . ALA A 1 119 ? -2.229 3.680 7.506 1.00 98.31 119 ALA A O 1
ATOM 941 N N . TYR A 1 120 ? -3.519 2.331 8.770 1.00 98.75 120 TYR A N 1
ATOM 942 C CA . TYR A 1 120 ? -2.649 1.159 8.694 1.00 98.75 120 TYR A CA 1
ATOM 943 C C . TYR A 1 120 ? -2.726 0.482 7.326 1.00 98.75 120 TYR A C 1
ATOM 945 O O . TYR A 1 120 ? -1.685 0.258 6.700 1.00 98.75 120 TYR A O 1
ATOM 953 N N . ASP A 1 121 ? -3.942 0.267 6.829 1.00 98.88 121 ASP A N 1
ATOM 954 C CA . ASP A 1 121 ? -4.203 -0.378 5.548 1.00 98.88 121 ASP A CA 1
ATOM 955 C C . ASP A 1 121 ? -4.073 0.595 4.381 1.00 98.88 121 ASP A C 1
ATOM 957 O O . ASP A 1 121 ? -4.546 1.737 4.419 1.00 98.88 121 ASP A O 1
ATOM 961 N N . ARG A 1 122 ? -3.406 0.156 3.312 1.00 98.88 122 ARG A N 1
ATOM 962 C CA . ARG A 1 122 ? -3.030 1.028 2.195 1.00 98.88 122 ARG A CA 1
ATOM 963 C C . ARG A 1 122 ? -3.266 0.377 0.846 1.00 98.88 122 ARG A C 1
ATOM 965 O O . ARG A 1 122 ? -3.228 -0.838 0.689 1.00 98.88 122 ARG A O 1
ATOM 972 N N . ILE A 1 123 ? -3.458 1.243 -0.147 1.00 98.94 123 ILE A N 1
ATOM 973 C CA . ILE A 1 123 ? -3.413 0.904 -1.567 1.00 98.94 123 ILE A CA 1
ATOM 974 C C . ILE A 1 123 ? -2.492 1.919 -2.242 1.00 98.94 123 ILE A C 1
ATOM 976 O O . ILE A 1 123 ? -2.720 3.131 -2.160 1.00 98.94 123 ILE A O 1
ATOM 980 N N . VAL A 1 124 ? -1.453 1.418 -2.899 1.00 98.88 124 VAL A N 1
ATOM 981 C CA . VAL A 1 124 ? -0.435 2.193 -3.610 1.00 98.88 124 VAL A CA 1
ATOM 982 C C . VAL A 1 124 ? -0.363 1.686 -5.044 1.00 98.88 124 VAL A C 1
ATOM 984 O O . VAL A 1 124 ? -0.366 0.479 -5.271 1.00 98.88 124 VAL A O 1
ATOM 987 N N . VAL A 1 125 ? -0.312 2.585 -6.025 1.00 98.88 125 VAL A N 1
ATOM 988 C CA . VAL A 1 125 ? -0.274 2.204 -7.446 1.00 98.88 125 VAL A CA 1
ATOM 989 C C . VAL A 1 125 ? 0.868 2.877 -8.199 1.00 98.88 125 VAL A C 1
ATOM 991 O O . VAL A 1 125 ? 1.112 4.079 -8.059 1.00 98.88 125 VAL A O 1
ATOM 994 N N . ALA A 1 126 ? 1.539 2.094 -9.037 1.00 98.81 126 ALA A N 1
ATOM 995 C CA . ALA A 1 126 ? 2.541 2.526 -10.003 1.00 98.81 126 ALA A CA 1
ATOM 996 C C . ALA A 1 126 ? 2.096 2.176 -11.431 1.00 98.81 126 ALA A C 1
ATOM 998 O O . ALA A 1 126 ? 1.233 1.320 -11.625 1.00 98.81 126 ALA A O 1
ATOM 999 N N . GLY A 1 127 ? 2.689 2.852 -12.417 1.00 98.50 127 GLY A N 1
ATOM 1000 C CA . GLY A 1 127 ? 2.382 2.668 -13.836 1.00 98.50 127 GLY A CA 1
ATOM 1001 C C . GLY A 1 127 ? 1.261 3.586 -14.329 1.00 98.50 127 GLY A C 1
ATOM 1002 O O . GLY A 1 127 ? 0.217 3.756 -13.695 1.00 98.50 127 GLY A O 1
ATOM 1003 N N . THR A 1 128 ? 1.494 4.232 -15.474 1.00 98.12 128 THR A N 1
ATOM 1004 C CA . THR A 1 128 ? 0.581 5.250 -16.014 1.00 98.12 128 THR A CA 1
ATOM 1005 C C . THR A 1 128 ? -0.775 4.668 -16.410 1.00 98.12 128 THR A C 1
ATOM 1007 O O . THR A 1 128 ? -1.792 5.350 -16.266 1.00 98.12 128 THR A O 1
ATOM 1010 N N . LEU A 1 129 ? -0.828 3.430 -16.911 1.00 98.25 129 LEU A N 1
ATOM 1011 C CA . LEU A 1 129 ? -2.094 2.827 -17.325 1.00 98.25 129 LEU A CA 1
ATOM 1012 C C . LEU A 1 129 ? -2.944 2.480 -16.102 1.00 98.25 129 LEU A C 1
ATOM 1014 O O . LEU A 1 129 ? -4.141 2.775 -16.101 1.00 98.25 129 LEU A O 1
ATOM 1018 N N . LEU A 1 130 ? -2.335 1.928 -15.050 1.00 98.62 130 LEU A N 1
ATOM 1019 C CA . LEU A 1 130 ? -3.035 1.584 -13.816 1.00 98.62 130 LEU A CA 1
ATOM 1020 C C . LEU A 1 130 ? -3.514 2.833 -13.075 1.00 98.62 130 LEU A C 1
ATOM 1022 O O . LEU A 1 130 ? -4.684 2.898 -12.698 1.00 98.62 130 LEU A O 1
ATOM 1026 N N . GLN A 1 131 ? -2.659 3.852 -12.941 1.00 98.62 131 GLN A N 1
ATOM 1027 C CA . GLN A 1 131 ? -3.029 5.139 -12.337 1.00 98.62 131 GLN A CA 1
ATOM 1028 C C . GLN A 1 131 ? -4.208 5.790 -13.074 1.00 98.62 131 GLN A C 1
ATOM 1030 O O . GLN A 1 131 ? -5.183 6.217 -12.454 1.00 98.62 131 GLN A O 1
ATOM 1035 N N . ASN A 1 132 ? -4.184 5.792 -14.411 1.00 98.38 132 ASN A N 1
ATOM 1036 C CA . ASN A 1 132 ? -5.288 6.323 -15.213 1.00 98.38 132 ASN A CA 1
ATOM 1037 C C . ASN A 1 132 ? -6.553 5.457 -15.149 1.00 98.38 132 ASN A C 1
ATOM 1039 O O . ASN A 1 132 ? -7.658 5.980 -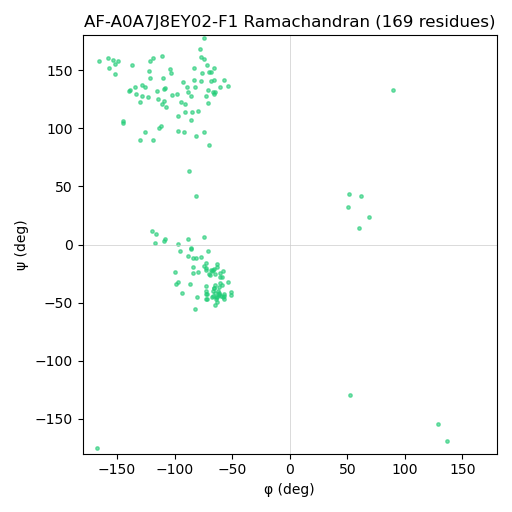15.344 1.00 98.38 132 ASN A O 1
ATOM 1043 N N . ALA A 1 133 ? -6.414 4.160 -14.872 1.00 98.50 133 ALA A N 1
ATOM 1044 C CA . ALA A 1 133 ? -7.531 3.241 -14.719 1.00 98.50 133 ALA A CA 1
ATOM 1045 C C . ALA A 1 133 ? -8.238 3.374 -13.362 1.00 98.50 133 ALA A C 1
ATOM 1047 O O . ALA A 1 133 ? -9.333 2.840 -13.231 1.00 98.50 133 ALA A O 1
ATOM 1048 N N . ILE A 1 134 ? -7.704 4.098 -12.374 1.00 98.62 134 ILE A N 1
ATOM 1049 C CA . ILE A 1 134 ? -8.408 4.319 -11.102 1.00 98.62 134 ILE A CA 1
ATOM 1050 C C . ILE A 1 134 ? -9.663 5.179 -11.326 1.00 98.62 134 ILE A C 1
ATOM 1052 O O . ILE A 1 134 ? -9.615 6.235 -11.969 1.00 98.62 134 ILE A O 1
ATOM 1056 N N . VAL A 1 135 ? -10.811 4.747 -10.791 1.00 98.69 135 VAL A N 1
ATOM 1057 C CA . VAL A 1 135 ? -12.008 5.597 -10.698 1.00 98.69 135 VAL A CA 1
ATOM 1058 C C . VAL A 1 135 ? -11.750 6.664 -9.626 1.00 98.69 135 VAL A C 1
ATOM 1060 O O . VAL A 1 135 ? -11.486 6.299 -8.476 1.00 98.69 135 VAL A O 1
ATOM 1063 N N . PRO A 1 136 ? -11.820 7.969 -9.957 1.00 97.69 136 PRO A N 1
ATOM 1064 C CA . PRO A 1 136 ? -11.552 9.031 -8.990 1.00 97.69 136 PRO A CA 1
ATOM 1065 C C . PRO A 1 136 ? -12.406 8.893 -7.725 1.00 97.69 136 PRO A C 1
ATOM 1067 O O . PRO A 1 136 ? -13.604 8.634 -7.820 1.00 97.69 136 PRO A O 1
ATOM 1070 N N . ASN A 1 137 ? -11.788 9.088 -6.557 1.00 96.69 137 ASN A N 1
ATOM 1071 C CA . ASN A 1 137 ? -12.418 9.003 -5.230 1.00 96.69 137 ASN A CA 1
ATOM 1072 C C . ASN A 1 137 ? -13.040 7.638 -4.875 1.00 96.69 137 ASN A C 1
ATOM 1074 O O . ASN A 1 137 ? -13.798 7.558 -3.916 1.00 96.69 137 ASN A O 1
ATOM 1078 N N . SER A 1 138 ? -12.736 6.570 -5.622 1.00 98.62 138 SER A N 1
ATOM 1079 C CA . SER A 1 138 ? -13.208 5.217 -5.284 1.00 98.62 138 SER A CA 1
ATOM 1080 C C . SER A 1 138 ? -12.365 4.514 -4.222 1.00 98.62 138 SER A C 1
ATOM 1082 O O . SER A 1 138 ? -12.772 3.463 -3.747 1.00 98.62 138 SER A O 1
ATOM 1084 N N . ALA A 1 139 ? -11.188 5.054 -3.893 1.00 98.75 139 ALA A N 1
ATOM 1085 C CA . ALA A 1 139 ? -10.296 4.458 -2.914 1.00 98.75 139 ALA A CA 1
ATOM 1086 C C . ALA A 1 139 ? -10.657 4.915 -1.497 1.00 98.75 139 ALA A C 1
ATOM 1088 O O . ALA A 1 139 ? -10.422 6.078 -1.162 1.00 98.75 139 ALA A O 1
ATOM 1089 N N . VAL A 1 140 ? -11.239 4.028 -0.689 1.00 98.62 140 VAL A N 1
ATOM 1090 C CA . VAL A 1 140 ? -11.730 4.338 0.665 1.00 98.62 140 VAL A CA 1
ATOM 1091 C C . VAL A 1 140 ? -11.631 3.119 1.591 1.00 98.62 140 VAL A C 1
ATOM 1093 O O . VAL A 1 140 ? -11.607 1.989 1.104 1.00 98.62 140 VAL A O 1
ATOM 1096 N N . PRO A 1 141 ? -11.598 3.314 2.919 1.00 98.62 141 PRO A N 1
ATOM 1097 C CA . PRO A 1 141 ? -11.935 2.263 3.873 1.00 98.62 141 PRO A CA 1
ATOM 1098 C C . PRO A 1 141 ? -13.431 1.923 3.793 1.00 98.62 141 PRO A C 1
ATOM 1100 O O . PRO A 1 141 ? -14.271 2.817 3.667 1.00 98.62 141 PRO A O 1
ATOM 1103 N N . PHE A 1 142 ? -13.771 0.643 3.899 1.00 98.69 142 PHE A N 1
ATOM 1104 C CA . PHE A 1 142 ? -15.141 0.161 3.995 1.00 98.69 142 PHE A CA 1
ATOM 1105 C C . PHE A 1 142 ? -15.509 -0.085 5.459 1.00 98.69 142 PHE A C 1
ATOM 1107 O O . PHE A 1 142 ? -15.231 -1.144 6.024 1.00 98.69 142 PHE A O 1
ATOM 1114 N N . ASP A 1 143 ? -16.176 0.899 6.061 1.00 98.44 143 ASP A N 1
ATOM 1115 C CA . ASP A 1 143 ? -16.748 0.782 7.401 1.00 98.44 143 ASP A CA 1
ATOM 1116 C C . ASP A 1 143 ? -17.947 -0.184 7.387 1.00 98.44 143 ASP A C 1
ATOM 1118 O O . ASP A 1 143 ? -19.113 0.202 7.234 1.00 98.44 143 ASP A O 1
ATOM 1122 N N . PHE A 1 144 ? -17.650 -1.479 7.520 1.00 98.56 144 PHE A N 1
ATOM 1123 C CA . PHE A 1 144 ? -18.664 -2.530 7.569 1.00 98.56 144 PHE A CA 1
ATOM 1124 C C . PHE A 1 144 ? -19.505 -2.470 8.849 1.00 98.56 144 PHE A C 1
ATOM 1126 O O . PHE A 1 144 ? -20.627 -2.984 8.863 1.00 98.56 144 PHE A O 1
ATOM 1133 N N . GLN A 1 145 ? -18.996 -1.846 9.918 1.00 98.50 145 GLN A N 1
ATOM 1134 C CA . GLN A 1 145 ? -19.759 -1.650 11.143 1.00 98.50 145 GLN A CA 1
ATOM 1135 C C . GLN A 1 145 ? -20.939 -0.718 10.866 1.00 98.50 145 GLN A C 1
ATOM 1137 O O . GLN A 1 145 ? -22.087 -1.082 11.138 1.00 98.50 145 GLN A O 1
ATOM 1142 N N . ALA A 1 146 ? -20.674 0.445 10.272 1.00 98.19 146 ALA A N 1
ATOM 1143 C CA . ALA A 1 146 ? -21.703 1.395 9.878 1.00 98.19 146 ALA A CA 1
ATOM 1144 C C . ALA A 1 146 ? -22.587 0.845 8.751 1.00 98.19 146 ALA A C 1
ATOM 1146 O O . ALA A 1 146 ? -23.814 0.935 8.839 1.00 98.19 146 ALA A O 1
ATOM 1147 N N . ALA A 1 147 ? -21.992 0.232 7.720 1.00 98.50 147 ALA A N 1
ATOM 1148 C CA . ALA A 1 147 ? -22.727 -0.272 6.557 1.00 98.50 147 ALA A CA 1
ATOM 1149 C C . ALA A 1 147 ? -23.773 -1.339 6.920 1.00 98.50 147 ALA A C 1
ATOM 1151 O O . ALA A 1 147 ? -24.831 -1.407 6.291 1.00 98.50 147 ALA A O 1
ATOM 1152 N N . TYR A 1 148 ? -23.495 -2.154 7.941 1.00 98.31 148 TYR A N 1
ATOM 1153 C CA . TYR A 1 148 ? -24.385 -3.230 8.383 1.00 98.31 148 TYR A CA 1
ATOM 1154 C C . TYR A 1 148 ? -25.071 -2.961 9.730 1.00 98.31 148 TYR A C 1
ATOM 1156 O O . TYR A 1 148 ? -25.825 -3.811 10.203 1.00 98.31 148 TYR A O 1
ATOM 1164 N N . GLY A 1 149 ? -24.854 -1.790 10.340 1.00 98.25 149 GLY A N 1
ATOM 1165 C CA . GLY A 1 149 ? -25.462 -1.415 11.620 1.00 98.25 149 GLY A CA 1
ATOM 1166 C C . GLY A 1 149 ? -25.054 -2.330 12.779 1.00 98.25 149 GLY A C 1
ATOM 1167 O O . GLY A 1 149 ? -25.902 -2.729 13.579 1.00 98.25 149 GLY A O 1
ATOM 1168 N N . LEU A 1 150 ? -23.774 -2.706 12.844 1.00 98.31 150 LEU A N 1
ATOM 1169 C CA . LEU A 1 150 ? -23.249 -3.634 13.846 1.00 98.31 150 LEU A CA 1
ATOM 1170 C C . LEU A 1 150 ? -22.919 -2.921 15.163 1.00 98.31 150 LEU A C 1
ATOM 1172 O O . LEU A 1 150 ? -22.544 -1.749 15.189 1.00 98.31 150 LEU A O 1
ATOM 1176 N N . SER A 1 151 ? -23.004 -3.659 16.270 1.00 98.00 151 SER A N 1
ATOM 1177 C CA . SER A 1 151 ? -22.408 -3.218 17.534 1.00 98.00 151 SER A CA 1
ATOM 1178 C C . SER A 1 151 ? -20.883 -3.313 17.478 1.00 98.00 151 SER A C 1
ATOM 1180 O O . SER A 1 151 ? -20.362 -4.194 16.792 1.00 98.00 151 SER A O 1
ATOM 1182 N N . ASP A 1 152 ? -20.180 -2.501 18.276 1.00 96.75 152 ASP A N 1
ATOM 1183 C CA . ASP A 1 152 ? -18.710 -2.540 18.390 1.00 96.75 152 ASP A CA 1
ATOM 1184 C C . ASP A 1 152 ? -18.200 -3.963 18.653 1.00 96.75 152 ASP A C 1
ATOM 1186 O O . ASP A 1 152 ? -17.265 -4.432 18.014 1.00 96.75 152 ASP A O 1
ATOM 1190 N N . GLN A 1 153 ? -18.868 -4.695 19.552 1.00 97.62 153 GLN A N 1
ATOM 1191 C CA . GLN A 1 153 ? -18.508 -6.074 19.881 1.00 97.62 153 GLN A CA 1
ATOM 1192 C C . GLN A 1 153 ? -18.634 -7.012 18.674 1.00 97.62 153 GLN A C 1
ATOM 1194 O O . GLN A 1 153 ? -17.802 -7.897 18.494 1.00 97.62 153 GLN A O 1
ATOM 1199 N N . THR A 1 154 ? -19.680 -6.845 17.862 1.00 98.25 154 THR A N 1
ATOM 1200 C CA . THR A 1 154 ? -19.881 -7.683 16.673 1.00 98.25 154 THR A CA 1
ATOM 1201 C C . THR A 1 154 ? -18.884 -7.310 15.586 1.00 98.25 154 THR A C 1
ATOM 1203 O O . THR A 1 154 ? -18.344 -8.198 14.936 1.00 98.25 154 THR A O 1
ATOM 1206 N N . ALA A 1 155 ? -18.610 -6.016 15.411 1.00 98.31 155 ALA A N 1
ATOM 1207 C CA . ALA A 1 155 ? -17.644 -5.543 14.434 1.00 98.31 155 ALA A CA 1
ATOM 1208 C C . ALA A 1 155 ? -16.228 -6.041 14.761 1.00 98.31 155 ALA A C 1
ATOM 1210 O O . ALA A 1 155 ? -15.605 -6.682 13.920 1.00 98.31 155 ALA A O 1
ATOM 1211 N N . GLN A 1 156 ? -15.782 -5.881 16.012 1.00 97.75 156 GLN A N 1
ATOM 1212 C CA . GLN A 1 156 ? -14.481 -6.377 16.481 1.00 97.75 156 GLN A CA 1
ATOM 1213 C C . GLN A 1 156 ? -14.371 -7.908 16.459 1.00 97.75 156 GLN A C 1
ATOM 1215 O O . GLN A 1 156 ? -13.273 -8.446 16.351 1.00 97.75 156 GLN A O 1
ATOM 1220 N N . ALA A 1 157 ? -15.492 -8.633 16.545 1.00 98.00 157 ALA A N 1
ATOM 1221 C CA . ALA A 1 157 ? -15.498 -10.085 16.369 1.00 98.00 157 ALA A CA 1
ATOM 1222 C C . ALA A 1 157 ? -15.301 -10.517 14.903 1.00 98.00 157 ALA A C 1
ATOM 1224 O O . ALA A 1 157 ? -14.933 -11.667 14.661 1.00 98.00 157 ALA A O 1
ATOM 1225 N N . ILE A 1 158 ? -15.556 -9.628 13.935 1.00 98.25 158 ILE A N 1
ATOM 1226 C CA . ILE A 1 158 ? -15.265 -9.857 12.514 1.00 98.25 158 ILE A CA 1
ATOM 1227 C C . ILE A 1 158 ? -13.795 -9.539 12.241 1.00 98.25 158 ILE A C 1
ATOM 1229 O O . ILE A 1 158 ? -13.075 -10.382 11.709 1.00 98.25 158 ILE A O 1
ATOM 1233 N N . SER A 1 159 ? -13.366 -8.327 12.590 1.00 98.38 159 SER A N 1
ATOM 1234 C CA . SER A 1 159 ? -11.986 -7.864 12.460 1.00 98.38 159 SER A CA 1
ATOM 1235 C C . SER A 1 159 ? -11.788 -6.584 13.271 1.00 98.38 159 SER A C 1
ATOM 1237 O O . SER A 1 159 ? -12.735 -5.854 13.553 1.00 98.38 159 SER A O 1
ATOM 1239 N N . ASP A 1 160 ? -10.545 -6.302 13.622 1.00 97.94 160 ASP A N 1
ATOM 1240 C CA . ASP A 1 160 ? -10.059 -5.025 14.133 1.00 97.94 160 ASP A CA 1
ATOM 1241 C C . ASP A 1 160 ? -9.678 -4.022 13.023 1.00 97.94 160 ASP A C 1
ATOM 1243 O O . ASP A 1 160 ? -9.401 -2.861 13.336 1.00 97.94 160 ASP A O 1
ATOM 1247 N N . HIS A 1 161 ? -9.739 -4.422 11.747 1.00 98.69 161 HIS A N 1
ATOM 1248 C CA . HIS A 1 161 ? -9.442 -3.599 10.571 1.00 98.69 161 HIS A CA 1
ATOM 1249 C C . HIS A 1 161 ? -10.637 -3.510 9.615 1.00 98.69 161 HIS A C 1
ATOM 1251 O O . HIS A 1 161 ? -11.354 -4.487 9.385 1.00 98.69 161 HIS A O 1
ATOM 1257 N N . TYR A 1 162 ? -10.824 -2.341 9.005 1.00 98.81 162 TYR A N 1
ATOM 1258 C CA . TYR A 1 162 ? -11.709 -2.166 7.860 1.00 98.81 162 TYR A CA 1
ATOM 1259 C C . TYR A 1 162 ? -10.986 -2.558 6.566 1.00 98.81 162 TYR A C 1
ATOM 1261 O O . TYR A 1 162 ? -9.818 -2.213 6.391 1.00 98.81 162 TYR A O 1
ATOM 1269 N N . PRO A 1 163 ? -11.669 -3.202 5.600 1.00 98.81 163 PRO A N 1
ATOM 1270 C CA . PRO A 1 163 ? -11.128 -3.341 4.256 1.00 98.81 163 PRO A CA 1
ATOM 1271 C C . PRO A 1 163 ? -10.814 -1.970 3.653 1.00 98.81 163 PRO A C 1
ATOM 1273 O O . PRO A 1 163 ? -11.608 -1.043 3.785 1.00 98.81 163 PRO A O 1
ATOM 1276 N N . VAL A 1 164 ? -9.712 -1.852 2.919 1.00 98.88 164 VAL A N 1
ATOM 1277 C CA . VAL A 1 164 ? -9.506 -0.752 1.968 1.00 98.88 164 VAL A CA 1
ATOM 1278 C C . VAL A 1 164 ? -9.863 -1.234 0.570 1.00 98.88 164 VAL A C 1
ATOM 1280 O O . VAL A 1 164 ? -9.414 -2.291 0.125 1.00 98.88 164 VAL A O 1
ATOM 1283 N N . GLU A 1 165 ? -10.689 -0.468 -0.132 1.00 98.81 165 GLU A N 1
ATOM 1284 C CA . GLU A 1 165 ? -11.196 -0.812 -1.459 1.00 98.81 165 GLU A CA 1
ATOM 1285 C C . GLU A 1 165 ? -10.819 0.246 -2.494 1.00 98.81 165 GLU A C 1
ATOM 1287 O O . GLU A 1 165 ? -10.504 1.379 -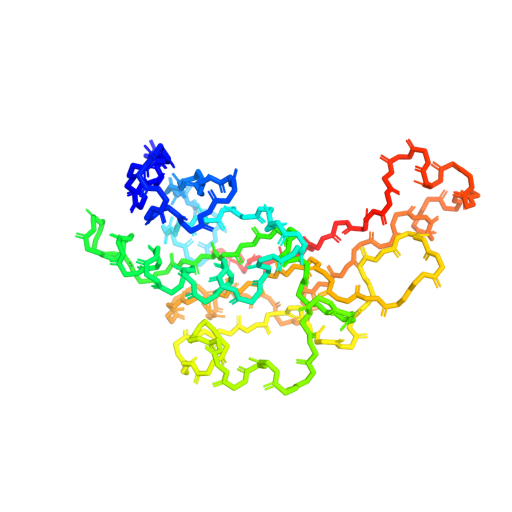2.150 1.00 98.81 165 GLU A O 1
ATOM 1292 N N . VAL A 1 166 ? -10.813 -0.136 -3.775 1.00 98.81 166 VAL A N 1
ATOM 1293 C CA . VAL A 1 166 ? -10.624 0.757 -4.928 1.00 98.81 166 VAL A CA 1
ATOM 1294 C C . VAL A 1 166 ? -11.343 0.180 -6.147 1.00 98.81 166 VAL A C 1
ATOM 1296 O O . VAL A 1 166 ? -11.408 -1.036 -6.323 1.00 98.81 166 VAL A O 1
ATOM 1299 N N . THR A 1 167 ? -11.865 1.040 -7.026 1.00 98.75 167 THR A N 1
ATOM 1300 C CA . THR A 1 167 ? -12.500 0.614 -8.283 1.00 98.75 167 THR A CA 1
ATOM 1301 C C . THR A 1 167 ? -11.652 0.985 -9.498 1.00 98.75 167 THR A C 1
ATOM 1303 O O . THR A 1 167 ? -11.208 2.124 -9.649 1.00 98.75 167 THR A O 1
ATOM 1306 N N . LEU A 1 168 ? -11.491 0.033 -10.422 1.00 98.75 168 LEU A N 1
ATOM 1307 C CA . LEU A 1 168 ? -10.891 0.261 -11.738 1.00 98.75 168 LEU A CA 1
ATOM 1308 C C . LEU A 1 168 ? -11.967 0.585 -12.788 1.00 98.75 168 LEU A C 1
ATOM 1310 O O . LEU A 1 168 ? -13.039 -0.023 -12.823 1.00 98.75 168 LEU A O 1
ATOM 1314 N N . LYS A 1 169 ? -11.671 1.533 -13.679 1.00 98.56 169 LYS A N 1
ATOM 1315 C CA . LYS A 1 169 ? -12.518 1.932 -14.805 1.00 98.56 169 LYS A CA 1
ATOM 1316 C C . LYS A 1 169 ? -12.739 0.748 -15.734 1.00 98.56 169 LYS A C 1
ATOM 1318 O O . LYS A 1 169 ? -11.796 0.047 -16.114 1.00 98.56 169 LYS A O 1
ATOM 1323 N N . ARG A 1 170 ? -13.993 0.580 -16.146 1.00 96.62 170 ARG A N 1
ATOM 1324 C CA . ARG A 1 170 ? -14.380 -0.416 -17.145 1.00 96.62 170 ARG A CA 1
ATOM 1325 C C . ARG A 1 170 ? -13.826 -0.057 -18.526 1.00 96.62 170 ARG A C 1
ATOM 1327 O O . ARG A 1 170 ? -13.629 1.122 -18.825 1.00 96.62 170 ARG A O 1
ATOM 1334 N N . ALA A 1 171 ? -13.542 -1.098 -19.305 1.00 88.88 171 ALA A N 1
ATOM 1335 C CA . ALA A 1 171 ? -13.154 -1.008 -20.711 1.00 88.88 171 ALA A CA 1
ATOM 1336 C C . ALA A 1 171 ? -14.275 -0.433 -21.585 1.00 88.88 171 ALA A C 1
ATOM 1338 O O . ALA A 1 171 ? -15.458 -0.670 -21.247 1.00 88.88 171 ALA A O 1
#

Sequence (171 aa):
MDSYQYDDGCEPCGNDTFSREPAIVKFFSPFTQIKEFAIVPLHAAPSDAVAEIDSLYDVYLDVRKKWDMEDIMLMGDFNAGCSYVSPSHWSSIRLRTSPAFQWLIPDTADTTVTSTHCAYDRIVVAGTLLQNAIVPNSAVPFDFQAAYGLSDQTAQAISDHYPVEVTLKRA

Mean predicted aligned error: 3.06 Å

Nearest PDB structures (foldseek):
  4awn-assembly1_A  TM=9.956E-01  e=1.579E-29  Homo sapiens
  2dnj-assembly1_A-2  TM=1.002E+00  e=1.015E-28  Bos taurus
  3dni-assembly1_A-2  TM=1.000E+00  e=1.568E-28  Bos taurus
  2a40-assembly1_B  TM=9.758E-01  e=3.124E-29  Bos taurus
  2a42-assembly1_B  TM=9.943E-01  e=8.371E-28  Bos taurus

pLDDT: mean 96.56, std 5.3, range [69.19, 98.94]

Secondary structure (DSSP, 8-state):
-EEEE---S-GGGT----SS--EEEEEE-TTBS--EEEEEE----TTTHHHHHHHHHHHHHHHHHHH----EEEEEE---STTTS-TTTGGG-HHHHSTTEEE-S-TT---BSSS-----EEEEEESHHHHHHBPTT--EE--HHHHHT--HHHHHHH-SBPPEE--BPB-

Foldseek 3Di:
DDWDWDDQDDPVVVRDQAPGTWTKDWDADQFFLDGIEMETEHQGDLQRLLRVQLCVVVVQVVCCVVPVDFWYKYWDQSNCWDPSNDPVSLVVRCQRPPPQKDKLQDQQAAFFLDPDRGPRTTIMTGDPSNVVQWDPPQWHFDPPCVVVVHDSVVSVVVHRTTDTDTDGHTD

Radius of gyration: 16.4 Å; Cα contacts (8 Å, |Δi|>4): 354; chains: 1; bounding box: 47×30×41 Å

Solvent-accessible surface area (backbone atoms only — not comparable to full-atom values): 9221 Å² total; per-residue (Å²): 122,52,70,50,73,54,80,76,60,51,64,94,73,71,62,44,71,58,87,51,61,34,58,31,37,41,45,75,35,88,63,28,62,41,46,64,40,33,40,36,44,39,62,40,46,57,95,43,12,58,58,37,51,23,49,49,40,56,52,52,51,48,48,26,70,74,65,76,46,61,30,36,38,39,35,37,42,36,34,54,21,60,91,47,34,41,85,81,50,49,80,75,17,51,48,66,64,39,87,66,42,46,70,55,49,51,81,85,42,58,22,44,62,49,97,65,82,29,18,25,45,41,41,34,37,23,30,73,57,44,57,68,17,47,38,86,89,43,43,42,57,47,59,58,37,72,76,68,71,48,52,71,72,59,34,50,71,76,36,56,56,34,54,72,45,68,45,71,33,66,93

Organism: Rousettus aegyptiacus (NCBI:txid9407)